Protein AF-A0A195FNZ6-F1 (afdb_monomer_lite)

Radius of gyration: 34.13 Å; chains: 1; bounding box: 67×28×94 Å

Sequence (87 aa):
MTADSLFETTSIPGHLAPTPERLERLLSKQTLEELYEVEEQPFARIMRERERERERERETELRDIFLSQDRRLRRSEAACPVNGCCI

pLDDT: mean 78.5, std 14.7, range [44.84, 96.75]

Organism: NCBI:txid34720

Foldseek 3Di:
DDDPPQWDDDPDPPDTHGDPVNVCVVCVPDPPCVVDVPDDDPVVVVVVVVVVVVVVVVVVVVVVVVVVVVVVVVVVVVVDPPPDDDD

Structure (mmCIF, N/CA/C/O backbone):
data_AF-A0A195FNZ6-F1
#
_entry.id   AF-A0A195FNZ6-F1
#
loop_
_atom_site.group_PDB
_atom_site.id
_atom_site.type_symbol
_atom_site.label_atom_id
_atom_site.label_alt_id
_atom_site.label_comp_id
_atom_site.label_asym_id
_atom_site.label_entity_id
_atom_site.label_seq_id
_atom_site.pdbx_PDB_ins_code
_atom_site.Cartn_x
_atom_site.Cartn_y
_atom_site.Cartn_z
_atom_site.occupancy
_atom_site.B_iso_or_equiv
_atom_site.auth_seq_id
_atom_site.auth_comp_id
_atom_site.auth_asym_id
_atom_site.auth_atom_id
_atom_site.pdbx_PDB_model_num
ATOM 1 N N . MET A 1 1 ? -47.442 9.532 27.135 1.00 44.84 1 MET A N 1
ATOM 2 C CA . MET A 1 1 ? -46.711 8.249 27.041 1.00 44.84 1 MET A CA 1
ATOM 3 C C . MET A 1 1 ? -46.353 8.117 25.575 1.00 44.84 1 MET A C 1
ATOM 5 O O . MET A 1 1 ? -47.278 8.112 24.787 1.00 44.84 1 MET A O 1
ATOM 9 N N . THR A 1 2 ? -45.121 8.263 25.113 1.00 49.31 2 THR A N 1
ATOM 10 C CA . THR A 1 2 ? -43.829 7.748 25.575 1.00 49.31 2 THR A CA 1
ATOM 11 C C . THR A 1 2 ? -42.751 8.775 25.209 1.00 49.31 2 THR A C 1
ATOM 13 O O . THR A 1 2 ? -42.646 9.163 24.051 1.00 49.31 2 THR A O 1
ATOM 16 N N . ALA A 1 3 ? -41.983 9.263 26.184 1.00 49.12 3 ALA A N 1
ATOM 17 C CA . ALA A 1 3 ? -40.712 9.907 25.871 1.00 49.12 3 ALA A CA 1
ATOM 18 C C . ALA A 1 3 ? -39.759 8.772 25.499 1.00 49.12 3 ALA A C 1
ATOM 20 O O . ALA A 1 3 ? -39.625 7.843 26.296 1.00 49.12 3 ALA A O 1
ATOM 21 N N . ASP A 1 4 ? -39.189 8.803 24.296 1.00 59.31 4 ASP A N 1
ATOM 22 C CA . ASP A 1 4 ? -38.265 7.780 23.808 1.00 59.31 4 ASP A CA 1
ATOM 23 C C . ASP A 1 4 ? -37.174 7.549 24.859 1.00 59.31 4 ASP A C 1
ATOM 25 O O . ASP A 1 4 ? -36.317 8.406 25.091 1.00 59.31 4 ASP A O 1
ATOM 29 N N . SER A 1 5 ? -37.261 6.422 25.571 1.00 69.19 5 SER A N 1
ATOM 30 C CA . SER A 1 5 ? -36.315 6.075 26.625 1.00 69.19 5 SER A CA 1
ATOM 31 C C . SER A 1 5 ? -35.005 5.735 25.944 1.00 69.19 5 SER A C 1
ATOM 33 O O . SER A 1 5 ? -34.787 4.617 25.508 1.00 69.19 5 SER A O 1
ATOM 35 N N . LEU A 1 6 ? -34.136 6.730 25.805 1.00 76.38 6 LEU A N 1
ATOM 36 C CA . LEU A 1 6 ? -32.856 6.616 25.111 1.00 76.38 6 LEU A CA 1
ATOM 37 C C . LEU A 1 6 ? -31.873 5.633 25.774 1.00 76.38 6 LEU A C 1
ATOM 39 O O . LEU A 1 6 ? -30.815 5.346 25.209 1.00 76.38 6 LEU A O 1
ATOM 43 N N . PHE A 1 7 ? -32.200 5.170 26.977 1.00 80.62 7 PHE A N 1
ATOM 44 C CA . PHE A 1 7 ? -31.426 4.223 27.755 1.00 80.62 7 PHE A CA 1
ATOM 45 C C . PHE A 1 7 ? -32.346 3.181 28.405 1.00 80.62 7 PHE A C 1
ATOM 47 O O . PHE A 1 7 ? -33.482 3.486 28.771 1.00 80.62 7 PHE A O 1
ATOM 54 N N . GLU A 1 8 ? -31.824 1.972 28.578 1.00 87.06 8 GLU A N 1
ATOM 55 C CA . GLU A 1 8 ? -32.450 0.840 29.260 1.00 87.06 8 GLU A CA 1
ATOM 56 C C . GLU A 1 8 ? -31.722 0.539 30.576 1.00 87.06 8 GLU A C 1
ATOM 58 O O . GLU A 1 8 ? -30.508 0.727 30.708 1.00 87.06 8 GLU A O 1
ATOM 63 N N . THR A 1 9 ? -32.468 0.073 31.578 1.00 84.62 9 THR A N 1
ATOM 64 C CA . THR A 1 9 ? -31.900 -0.372 32.854 1.00 84.62 9 THR A CA 1
ATOM 65 C C . THR A 1 9 ? -31.146 -1.677 32.661 1.00 84.62 9 THR A C 1
ATOM 67 O O . THR A 1 9 ? -31.705 -2.648 32.156 1.00 84.62 9 THR A O 1
ATOM 70 N N . THR A 1 10 ? -29.890 -1.719 33.094 1.00 79.75 10 THR A N 1
ATOM 71 C CA . THR A 1 10 ? -29.102 -2.956 33.061 1.00 79.75 10 THR A CA 1
ATOM 72 C C . THR A 1 10 ? -29.377 -3.817 34.295 1.00 79.75 10 THR A C 1
ATOM 74 O O . THR A 1 10 ? -29.964 -3.357 35.275 1.00 79.75 10 THR A O 1
ATOM 77 N N . SER A 1 11 ? -28.897 -5.064 34.289 1.00 85.06 11 SER A N 1
ATOM 78 C CA . SER A 1 11 ? -28.909 -5.939 35.470 1.00 85.06 11 SER A CA 1
ATOM 79 C C . SER A 1 11 ? -28.067 -5.406 36.639 1.00 85.06 11 SER A C 1
ATOM 81 O O . SER A 1 11 ? -28.113 -5.973 37.729 1.00 85.06 11 SER A O 1
ATOM 83 N N . ILE A 1 12 ? -27.283 -4.343 36.424 1.00 83.56 12 ILE A N 1
ATOM 84 C CA . ILE A 1 12 ? -26.474 -3.693 37.447 1.00 83.56 12 ILE A CA 1
ATOM 85 C C . ILE A 1 12 ? -27.240 -2.460 37.961 1.00 83.56 12 ILE A C 1
ATOM 87 O O . ILE A 1 12 ? -27.523 -1.541 37.184 1.00 83.56 12 ILE A O 1
ATOM 91 N N . PRO A 1 13 ? -27.573 -2.401 39.263 1.00 81.44 13 PRO A N 1
ATOM 92 C CA . PRO A 1 13 ? -28.283 -1.267 39.841 1.00 81.44 13 PRO A CA 1
ATOM 93 C C . PRO A 1 13 ? -27.537 0.048 39.598 1.00 81.44 13 PRO A C 1
ATOM 95 O O . PRO A 1 13 ? -26.331 0.136 39.812 1.00 81.44 13 PRO A O 1
ATOM 98 N N . GLY A 1 14 ? -28.258 1.077 39.155 1.00 80.25 14 GLY A N 1
ATOM 99 C CA . GLY A 1 14 ? -27.687 2.399 38.878 1.00 80.25 14 GLY A CA 1
ATOM 100 C C . GLY A 1 14 ? -26.977 2.533 37.527 1.00 80.25 14 GLY A C 1
ATOM 101 O O . GLY A 1 14 ? -26.602 3.646 37.166 1.00 80.25 14 GLY A O 1
ATOM 102 N N . HIS A 1 15 ? -26.840 1.452 36.752 1.00 78.25 15 HIS A N 1
ATOM 103 C CA . HIS A 1 15 ? -26.282 1.511 35.403 1.00 78.25 15 HIS A CA 1
ATOM 104 C C . HIS A 1 15 ? -27.372 1.480 34.332 1.00 78.25 15 HIS A C 1
ATOM 106 O O . HIS A 1 15 ? -28.242 0.602 34.306 1.00 78.25 15 HIS A O 1
ATOM 112 N N . LEU A 1 16 ? -27.266 2.437 33.413 1.00 85.00 16 LEU A N 1
ATOM 113 C CA . LEU A 1 16 ? -28.098 2.567 32.226 1.00 85.00 16 LEU A CA 1
ATOM 114 C C . LEU A 1 16 ? -27.251 2.269 30.985 1.00 85.00 16 LEU A C 1
ATOM 116 O O . LEU A 1 16 ? -26.175 2.846 30.823 1.00 85.00 16 LEU A O 1
ATOM 120 N N . ALA A 1 17 ? -27.732 1.383 30.116 1.00 84.00 17 ALA A N 1
ATOM 121 C CA . ALA A 1 17 ? -27.127 1.127 28.812 1.00 84.00 17 ALA A CA 1
ATOM 122 C C . ALA A 1 17 ? -27.909 1.875 27.723 1.00 84.00 17 ALA A C 1
ATOM 124 O O . ALA A 1 17 ? -29.119 2.052 27.864 1.00 84.00 17 ALA A O 1
ATOM 125 N N . PRO A 1 18 ? -27.263 2.348 26.644 1.00 85.12 18 PRO A N 1
ATOM 126 C CA . PRO A 1 18 ? -27.977 2.892 25.491 1.00 85.12 18 PRO A CA 1
ATOM 127 C C . PRO A 1 18 ? -28.916 1.836 24.904 1.00 85.12 18 PRO A C 1
ATOM 129 O O . PRO A 1 18 ? -28.552 0.660 24.872 1.00 85.12 18 PRO A O 1
ATOM 132 N N . THR A 1 19 ? -30.079 2.248 24.393 1.00 86.56 19 THR A N 1
ATOM 133 C CA . THR A 1 19 ? -30.924 1.311 23.638 1.00 86.56 19 THR A CA 1
ATOM 134 C C . THR A 1 19 ? -30.184 0.800 22.400 1.00 86.56 19 THR A C 1
ATOM 136 O O . THR A 1 19 ? -29.370 1.541 21.832 1.00 86.56 19 THR A O 1
ATOM 139 N N . PRO A 1 20 ? -30.475 -0.425 21.928 1.00 81.75 20 PRO A N 1
ATOM 140 C CA . PRO A 1 20 ? -29.911 -0.949 20.684 1.00 81.75 20 PRO A CA 1
ATOM 141 C C . PRO A 1 20 ? -30.112 0.017 19.508 1.00 81.75 20 PRO A C 1
ATOM 143 O O . PRO A 1 20 ? -29.176 0.317 18.779 1.00 81.75 20 PRO A O 1
ATOM 146 N N . GLU A 1 21 ? -31.293 0.627 19.407 1.00 81.06 21 GLU A N 1
ATOM 147 C CA . GLU A 1 21 ? -31.644 1.616 18.378 1.00 81.06 21 GLU A CA 1
ATOM 148 C C . GLU A 1 21 ? -30.796 2.897 18.470 1.00 81.06 21 GLU A C 1
ATOM 150 O O . GLU A 1 21 ? -30.418 3.497 17.460 1.00 81.06 21 GLU A O 1
ATOM 155 N N . ARG A 1 22 ? -30.474 3.346 19.692 1.00 82.12 22 ARG A N 1
ATOM 156 C CA . ARG A 1 22 ? -29.559 4.472 19.914 1.00 82.12 22 ARG A CA 1
ATOM 157 C C . ARG A 1 22 ? -28.125 4.080 19.574 1.00 82.12 22 ARG A C 1
ATOM 159 O O . ARG A 1 22 ? -27.407 4.903 19.011 1.00 82.12 22 ARG A O 1
ATOM 166 N N . LEU A 1 23 ? -27.713 2.862 19.915 1.00 79.44 23 LEU A N 1
ATOM 167 C CA . LEU A 1 23 ? -26.391 2.330 19.607 1.00 79.44 23 LEU A CA 1
ATOM 168 C C . LEU A 1 23 ? -26.188 2.228 18.091 1.00 79.44 23 LEU A C 1
ATOM 170 O O . LEU A 1 23 ? -25.195 2.734 17.580 1.00 79.44 23 LEU A O 1
ATOM 174 N N . GLU A 1 24 ? -27.163 1.688 17.363 1.00 81.00 24 GLU A N 1
ATOM 175 C CA . GLU A 1 24 ? -27.161 1.615 15.900 1.00 81.00 24 GLU A CA 1
ATOM 176 C C . GLU A 1 24 ? -27.045 3.003 15.264 1.00 81.00 24 GLU A C 1
ATOM 178 O O . GLU A 1 24 ? -26.218 3.200 14.381 1.00 81.00 24 GLU A O 1
ATOM 183 N N . ARG A 1 25 ? -27.784 4.004 15.764 1.00 78.50 25 ARG A N 1
ATOM 184 C CA . ARG A 1 25 ? -27.686 5.403 15.297 1.00 78.50 25 ARG A CA 1
ATOM 185 C C . ARG A 1 25 ? -26.364 6.093 15.642 1.00 78.50 25 ARG A C 1
ATOM 187 O O . ARG A 1 25 ? -26.032 7.100 15.019 1.00 78.50 25 ARG A O 1
ATOM 194 N N . LEU A 1 26 ? -25.664 5.649 16.686 1.00 72.31 26 LEU A N 1
ATOM 195 C CA . LEU A 1 26 ? -24.338 6.159 17.048 1.00 72.31 26 LEU A CA 1
ATOM 196 C C . LEU A 1 26 ? -23.266 5.537 16.152 1.00 72.31 26 LEU A C 1
ATOM 198 O O . LEU A 1 26 ? -22.416 6.256 15.639 1.00 72.31 26 LEU A O 1
ATOM 202 N N . LEU A 1 27 ? -23.360 4.228 15.915 1.00 74.56 27 LEU A N 1
ATOM 203 C CA . LEU A 1 27 ? -22.468 3.486 15.026 1.00 74.56 27 LEU A CA 1
ATOM 204 C C . LEU A 1 27 ? -22.686 3.843 13.551 1.00 74.56 27 LEU A C 1
ATOM 206 O O . LEU A 1 27 ? -21.745 3.822 12.770 1.00 74.56 27 LEU A O 1
ATOM 210 N N . SER A 1 28 ? -23.902 4.227 13.161 1.00 74.75 28 SER A N 1
ATOM 211 C CA . SER A 1 28 ? -24.208 4.638 11.789 1.00 74.75 28 SER A CA 1
ATOM 212 C C . SER A 1 28 ? -23.656 6.016 11.421 1.00 74.75 28 SER A C 1
ATOM 214 O O . SER A 1 28 ? -23.784 6.422 10.269 1.00 74.75 28 SER A O 1
ATOM 216 N N . LYS A 1 29 ? -23.154 6.796 12.390 1.00 69.81 29 LYS A N 1
ATOM 217 C CA . LYS A 1 29 ? -22.774 8.194 12.155 1.00 69.81 29 LYS A CA 1
ATOM 218 C C . LYS A 1 29 ? -21.350 8.381 11.651 1.00 69.81 29 LYS A C 1
ATOM 220 O O . LYS A 1 29 ? -21.119 9.433 11.070 1.00 69.81 29 LYS A O 1
ATOM 225 N N . GLN A 1 30 ? -20.454 7.410 11.815 1.00 64.00 30 GLN A N 1
ATOM 226 C CA . GLN A 1 30 ? -19.088 7.434 11.275 1.00 64.00 30 GLN A CA 1
ATOM 227 C C . GLN A 1 30 ? -18.567 6.002 11.136 1.00 64.00 30 GLN A C 1
ATOM 229 O O . GLN A 1 30 ? -18.920 5.138 11.942 1.00 64.00 30 GLN A O 1
ATOM 234 N N . THR A 1 31 ? -17.737 5.735 10.128 1.00 68.31 31 THR A N 1
ATOM 235 C CA . THR A 1 31 ? -17.060 4.434 10.031 1.00 68.31 31 THR A CA 1
ATOM 236 C C . THR A 1 31 ? -16.041 4.298 11.165 1.00 68.31 31 THR A C 1
ATOM 238 O O . THR A 1 31 ? -15.499 5.284 11.667 1.00 68.31 31 THR A O 1
ATOM 241 N N . LEU A 1 32 ? -15.765 3.065 11.603 1.00 61.56 32 LEU A N 1
ATOM 242 C CA . LEU A 1 32 ? -14.756 2.804 12.640 1.00 61.56 32 LEU A CA 1
ATOM 243 C C . LEU A 1 32 ? -13.373 3.369 12.263 1.00 61.56 32 LEU A C 1
ATOM 245 O O . LEU A 1 32 ? -12.633 3.781 13.149 1.00 61.56 32 LEU A O 1
ATOM 249 N N . GLU A 1 33 ? -13.048 3.437 10.969 1.00 62.84 33 GLU A N 1
ATOM 250 C CA . GLU A 1 33 ? -11.809 4.041 10.455 1.00 62.84 33 GLU A CA 1
ATOM 251 C C . GLU A 1 33 ? -11.761 5.573 10.578 1.00 62.84 33 GLU A C 1
ATOM 253 O O . GLU A 1 33 ? -10.680 6.148 10.581 1.00 62.84 33 GLU A O 1
ATOM 258 N N . GLU A 1 34 ? -12.907 6.248 10.677 1.00 64.50 34 GLU A N 1
ATOM 259 C CA . GLU A 1 34 ? -12.980 7.689 10.960 1.00 64.50 34 GLU A CA 1
ATOM 260 C C . GLU A 1 34 ? -12.974 7.963 12.471 1.00 64.50 34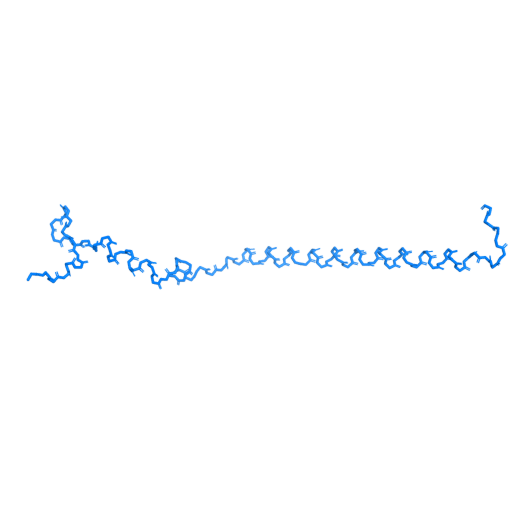 GLU A C 1
ATOM 262 O O . GLU A 1 34 ? -12.426 8.966 12.922 1.00 64.50 34 GLU A O 1
ATOM 267 N N . LEU A 1 35 ? -13.570 7.063 13.264 1.00 65.69 35 LEU A N 1
ATOM 268 C CA . LEU A 1 35 ? -13.592 7.143 14.732 1.00 65.69 35 LEU A CA 1
ATOM 269 C C . LEU A 1 35 ? -12.222 6.866 15.361 1.00 65.69 35 LEU A C 1
ATOM 271 O O . LEU A 1 35 ? -11.911 7.386 16.434 1.00 65.69 35 LEU A O 1
ATOM 275 N N . TYR A 1 36 ? -11.412 6.049 14.697 1.00 58.88 36 TYR A N 1
ATOM 276 C CA . TYR A 1 36 ? -10.014 5.836 15.020 1.00 58.88 36 TYR A CA 1
ATOM 277 C C . TYR A 1 36 ? -9.211 6.298 13.813 1.00 58.88 36 TYR A C 1
ATOM 279 O O . TYR A 1 36 ? -9.105 5.546 12.851 1.00 58.88 36 TYR A O 1
ATOM 287 N N . GLU A 1 37 ? -8.643 7.506 13.859 1.00 62.59 37 GLU A N 1
ATOM 288 C CA . GLU A 1 37 ? -7.633 7.974 12.900 1.00 62.59 37 GLU A CA 1
ATOM 289 C C . GLU A 1 37 ? -6.397 7.057 12.985 1.00 62.59 37 GLU A C 1
ATOM 291 O O . GLU A 1 37 ? -5.380 7.383 13.599 1.00 62.59 37 GLU A O 1
ATOM 296 N N . VAL A 1 38 ? -6.502 5.842 12.441 1.00 67.69 38 VAL A N 1
ATOM 297 C CA . VAL A 1 38 ? -5.410 4.878 12.422 1.00 67.69 38 VAL A CA 1
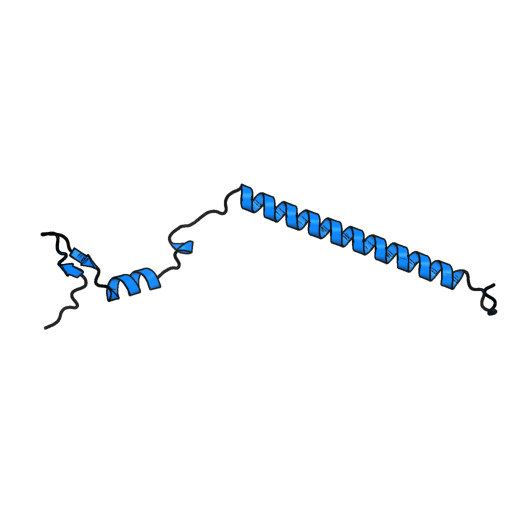ATOM 298 C C . VAL A 1 38 ? -4.470 5.336 11.326 1.00 67.69 38 VAL A C 1
ATOM 300 O O . VAL A 1 38 ? -4.630 5.001 10.151 1.00 67.69 38 VAL A O 1
ATOM 303 N N . GLU A 1 39 ? -3.491 6.141 11.726 1.00 72.12 39 GLU A N 1
ATOM 304 C CA . GLU A 1 39 ? -2.370 6.482 10.871 1.00 72.12 39 GLU A CA 1
ATOM 305 C C . GLU A 1 39 ? -1.732 5.185 10.362 1.00 72.12 39 GLU A C 1
ATOM 307 O O . GLU A 1 39 ? -1.469 4.242 11.121 1.00 72.12 39 GLU A O 1
ATOM 312 N N . GLU A 1 40 ? -1.530 5.113 9.047 1.00 72.12 40 GLU A N 1
ATOM 313 C CA . GLU A 1 40 ? -0.889 3.960 8.439 1.00 72.12 40 GLU A CA 1
ATOM 314 C C . GLU A 1 40 ? 0.473 3.742 9.101 1.00 72.12 40 GLU A C 1
ATOM 316 O O . GLU A 1 40 ? 1.289 4.662 9.192 1.00 72.12 40 GLU A O 1
ATOM 321 N N . GLN A 1 41 ? 0.734 2.510 9.551 1.00 82.00 41 GLN A N 1
ATOM 322 C CA . GLN A 1 41 ? 2.012 2.213 10.180 1.00 82.00 41 GLN A CA 1
ATOM 323 C C . GLN A 1 41 ? 3.159 2.586 9.232 1.00 82.00 41 GLN A C 1
ATOM 325 O O . GLN A 1 41 ? 3.133 2.175 8.066 1.00 82.00 41 GLN A O 1
ATOM 330 N N . PRO A 1 42 ? 4.208 3.275 9.718 1.00 83.56 42 PRO A N 1
ATOM 331 C CA . PRO A 1 42 ? 5.325 3.703 8.878 1.00 83.56 42 PRO A CA 1
ATOM 332 C C . PRO A 1 42 ? 5.917 2.567 8.031 1.00 83.56 42 PRO A C 1
ATOM 334 O O . PRO A 1 42 ? 6.294 2.771 6.880 1.00 83.56 42 PRO A O 1
ATOM 337 N N . PHE A 1 43 ? 5.933 1.341 8.565 1.00 85.31 43 PHE A N 1
ATOM 338 C CA . PHE A 1 43 ? 6.388 0.153 7.846 1.00 85.31 43 PHE A CA 1
ATOM 339 C C . PHE A 1 43 ? 5.512 -0.206 6.633 1.00 85.31 43 PHE A C 1
ATOM 341 O O . PHE A 1 43 ? 6.046 -0.486 5.562 1.00 85.31 43 PHE A O 1
ATOM 348 N N . ALA A 1 44 ? 4.183 -0.177 6.770 1.00 86.62 44 ALA A N 1
ATOM 349 C CA . ALA A 1 44 ? 3.267 -0.497 5.673 1.00 86.62 44 ALA A CA 1
ATOM 350 C C . ALA A 1 44 ? 3.427 0.498 4.513 1.00 86.62 44 ALA A C 1
ATOM 352 O O . ALA A 1 44 ? 3.505 0.092 3.350 1.00 86.62 44 ALA A O 1
ATOM 353 N N . ARG A 1 45 ? 3.615 1.779 4.847 1.00 85.94 45 ARG A N 1
ATOM 354 C CA . ARG A 1 45 ? 3.883 2.832 3.868 1.00 85.94 45 ARG A CA 1
ATOM 355 C C . ARG A 1 45 ? 5.177 2.584 3.089 1.00 85.94 45 ARG A C 1
ATOM 357 O O . ARG A 1 45 ? 5.158 2.605 1.860 1.00 85.94 45 ARG A O 1
ATOM 364 N N . ILE A 1 46 ? 6.277 2.291 3.787 1.00 91.44 46 ILE A N 1
ATOM 365 C CA . ILE A 1 46 ? 7.580 2.005 3.159 1.00 91.44 46 ILE A CA 1
ATOM 366 C C . ILE A 1 46 ? 7.486 0.785 2.233 1.00 91.44 46 ILE A C 1
ATOM 368 O O . ILE A 1 46 ? 8.042 0.788 1.134 1.00 91.44 46 ILE A O 1
ATOM 372 N N . MET A 1 47 ? 6.763 -0.260 2.645 1.00 93.50 47 MET A N 1
ATOM 373 C CA . MET A 1 47 ? 6.596 -1.464 1.828 1.00 93.50 47 MET A CA 1
ATOM 374 C C . MET A 1 47 ? 5.841 -1.181 0.524 1.00 93.50 47 MET A C 1
ATOM 376 O O . MET A 1 47 ? 6.266 -1.655 -0.530 1.00 93.50 47 MET A O 1
ATOM 380 N N . ARG A 1 48 ? 4.787 -0.356 0.569 1.00 88.56 48 ARG A N 1
ATOM 381 C CA . ARG A 1 48 ? 4.043 0.069 -0.629 1.00 88.56 48 ARG A CA 1
ATOM 382 C C . ARG A 1 48 ? 4.881 0.941 -1.559 1.00 88.56 48 ARG A C 1
ATOM 384 O O . ARG A 1 48 ? 4.813 0.784 -2.775 1.00 88.56 48 ARG A O 1
ATOM 391 N N . GLU A 1 49 ? 5.668 1.869 -1.015 1.00 92.38 49 GLU A N 1
ATOM 392 C CA . GLU A 1 49 ? 6.573 2.702 -1.821 1.00 92.38 49 GLU A CA 1
ATOM 393 C C . GLU A 1 49 ? 7.610 1.837 -2.551 1.00 92.38 49 GLU A C 1
ATOM 395 O O . GLU A 1 49 ? 7.800 1.988 -3.757 1.00 92.38 49 GLU A O 1
ATOM 400 N N . ARG A 1 50 ? 8.181 0.845 -1.861 1.00 94.88 50 ARG A N 1
ATOM 401 C CA . ARG A 1 50 ? 9.132 -0.105 -2.448 1.00 94.88 50 ARG A CA 1
ATOM 402 C C . ARG A 1 50 ? 8.512 -1.000 -3.524 1.00 94.88 50 ARG A C 1
ATOM 404 O O . ARG A 1 50 ? 9.178 -1.332 -4.502 1.00 94.88 50 ARG A O 1
ATOM 411 N N . GLU A 1 51 ? 7.260 -1.424 -3.357 1.00 94.94 51 GLU A N 1
ATOM 412 C CA . GLU A 1 51 ? 6.536 -2.146 -4.413 1.00 94.94 51 GLU A CA 1
ATOM 413 C C . GLU A 1 51 ? 6.360 -1.285 -5.663 1.00 94.94 51 GLU A C 1
ATOM 415 O O . GLU A 1 51 ? 6.673 -1.743 -6.760 1.00 94.94 51 GLU A O 1
ATOM 420 N N . ARG A 1 52 ? 5.968 -0.017 -5.497 1.00 95.62 52 ARG A N 1
ATOM 421 C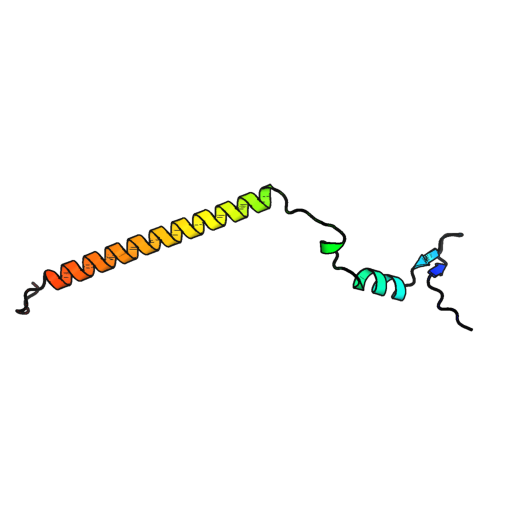 CA . ARG A 1 52 ? 5.824 0.925 -6.617 1.00 95.62 52 ARG A CA 1
ATOM 422 C C . ARG A 1 52 ? 7.142 1.171 -7.348 1.00 95.62 52 ARG A C 1
ATOM 424 O O . ARG A 1 52 ? 7.142 1.296 -8.569 1.00 95.62 52 ARG A O 1
ATOM 431 N N . GLU A 1 53 ? 8.263 1.252 -6.633 1.00 96.38 53 GLU A N 1
ATOM 432 C CA . GLU A 1 53 ? 9.586 1.368 -7.264 1.00 96.38 53 GLU A CA 1
ATOM 433 C C . GLU A 1 53 ? 9.909 0.145 -8.124 1.00 96.38 53 GLU A C 1
ATOM 435 O O . GLU A 1 53 ? 10.271 0.298 -9.288 1.00 96.38 53 GLU A O 1
ATOM 440 N N . ARG A 1 54 ? 9.680 -1.066 -7.603 1.00 96.25 54 ARG A N 1
ATOM 441 C CA . ARG A 1 54 ? 9.892 -2.312 -8.358 1.00 96.25 54 ARG A CA 1
ATOM 442 C C . ARG A 1 54 ? 8.998 -2.414 -9.589 1.00 96.25 54 ARG A C 1
ATOM 444 O O . ARG A 1 54 ? 9.429 -2.944 -10.609 1.00 96.25 54 ARG A O 1
ATOM 451 N N . GLU A 1 55 ? 7.754 -1.950 -9.505 1.00 96.75 55 GLU A N 1
ATOM 452 C CA . GLU A 1 55 ? 6.857 -1.904 -10.664 1.00 96.75 55 GLU A CA 1
ATOM 453 C C . GLU A 1 55 ? 7.393 -0.973 -11.752 1.00 96.75 55 GLU A C 1
ATOM 455 O O . GLU A 1 55 ? 7.446 -1.373 -12.913 1.00 96.75 55 GLU A O 1
ATOM 460 N N . ARG A 1 56 ? 7.871 0.221 -11.378 1.00 96.38 56 ARG A N 1
ATOM 461 C CA . ARG A 1 56 ? 8.495 1.160 -12.323 1.00 96.38 56 ARG A CA 1
ATOM 462 C C . ARG A 1 56 ? 9.753 0.577 -12.956 1.00 96.38 56 ARG A C 1
ATOM 464 O O . ARG A 1 56 ? 9.926 0.696 -14.164 1.00 96.38 56 ARG A O 1
ATOM 471 N N . GLU A 1 57 ? 10.611 -0.069 -12.167 1.00 95.94 57 GLU A N 1
ATOM 472 C CA . GLU A 1 57 ? 11.815 -0.738 -12.676 1.00 95.94 57 GLU A CA 1
ATOM 473 C C . GLU A 1 57 ? 11.454 -1.814 -13.708 1.00 95.94 57 GLU A C 1
ATOM 475 O O . GLU A 1 57 ? 11.996 -1.818 -14.815 1.00 95.94 57 GLU A O 1
ATOM 480 N N . ARG A 1 58 ? 10.472 -2.670 -13.401 1.00 96.00 58 ARG A N 1
ATOM 481 C CA . ARG A 1 58 ? 9.969 -3.685 -14.341 1.00 96.00 58 ARG A CA 1
ATOM 482 C C . ARG A 1 58 ? 9.390 -3.066 -15.607 1.00 96.00 58 ARG A C 1
ATOM 484 O O . ARG A 1 58 ? 9.628 -3.574 -16.698 1.00 96.00 58 ARG A O 1
ATOM 491 N N . GLU A 1 59 ? 8.637 -1.978 -15.483 1.00 95.62 59 GLU A N 1
ATOM 492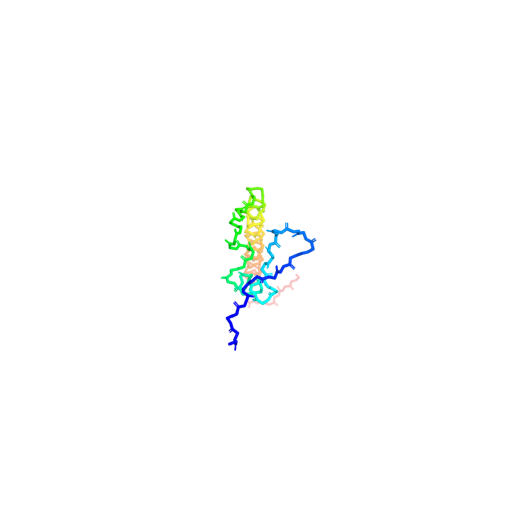 C CA . GLU A 1 59 ? 8.080 -1.269 -16.635 1.00 95.62 59 GLU A CA 1
ATOM 493 C C . GLU A 1 59 ? 9.194 -0.712 -17.534 1.00 95.62 59 GLU A C 1
ATOM 495 O O . GLU A 1 59 ? 9.148 -0.876 -18.755 1.00 95.62 59 GLU A O 1
ATOM 500 N N . THR A 1 60 ? 10.234 -0.115 -16.942 1.00 95.56 60 THR A N 1
ATOM 501 C CA . THR A 1 60 ? 11.399 0.367 -17.696 1.00 95.56 60 THR A CA 1
ATOM 502 C C . THR A 1 60 ? 12.168 -0.767 -18.366 1.00 95.56 60 THR A C 1
ATOM 504 O O . THR A 1 60 ? 12.504 -0.652 -19.543 1.00 95.56 60 THR A O 1
ATOM 507 N N . GLU A 1 61 ? 12.371 -1.890 -17.676 1.00 96.50 61 GLU A N 1
ATOM 508 C CA . GLU A 1 61 ? 13.037 -3.069 -18.231 1.00 96.50 61 GLU A CA 1
ATOM 509 C C . GLU A 1 61 ? 12.265 -3.632 -19.433 1.00 96.50 61 GLU A C 1
ATOM 511 O O . GLU A 1 61 ? 12.838 -3.862 -20.501 1.00 96.50 61 GLU A O 1
ATOM 516 N N . LEU A 1 62 ? 10.945 -3.792 -19.301 1.00 96.06 62 LEU A N 1
ATOM 517 C CA . LEU A 1 62 ? 10.087 -4.247 -20.397 1.00 96.06 62 LEU A CA 1
ATOM 518 C C . LEU A 1 62 ? 10.128 -3.282 -21.585 1.00 96.06 62 LEU A C 1
ATOM 520 O O . LEU A 1 62 ? 10.193 -3.718 -22.739 1.00 96.06 62 LEU A O 1
ATOM 524 N N . ARG A 1 63 ? 10.132 -1.974 -21.317 1.00 95.88 63 ARG A N 1
ATOM 525 C CA . ARG A 1 63 ? 10.248 -0.944 -22.352 1.00 95.88 63 ARG A CA 1
ATOM 526 C C . ARG A 1 63 ? 11.579 -1.038 -23.097 1.00 95.88 63 ARG A C 1
ATOM 528 O O . ARG A 1 63 ? 11.587 -0.957 -24.326 1.00 95.88 63 ARG A O 1
ATOM 535 N N . ASP A 1 64 ? 12.681 -1.253 -22.391 1.00 96.31 64 ASP A N 1
ATOM 536 C CA . ASP A 1 64 ? 14.009 -1.393 -22.993 1.00 96.31 64 ASP A CA 1
ATOM 537 C C . ASP A 1 64 ? 14.130 -2.671 -23.828 1.00 96.31 64 ASP A C 1
ATOM 539 O O . ASP A 1 64 ? 14.672 -2.640 -24.940 1.00 96.31 64 ASP A O 1
ATOM 543 N N . ILE A 1 65 ? 13.569 -3.785 -23.348 1.00 96.75 65 ILE A N 1
ATOM 544 C CA . ILE A 1 65 ? 13.474 -5.035 -24.112 1.00 96.75 65 ILE A CA 1
ATOM 545 C C . ILE A 1 65 ? 12.705 -4.799 -25.414 1.00 96.75 65 ILE A C 1
ATOM 547 O O . ILE A 1 65 ? 13.180 -5.184 -26.487 1.00 96.75 65 ILE A O 1
ATOM 551 N N . PHE A 1 66 ? 11.552 -4.134 -25.339 1.00 96.00 66 PHE A N 1
ATOM 552 C CA . PHE A 1 66 ? 10.731 -3.833 -26.508 1.00 96.00 66 PHE A CA 1
ATOM 553 C C . PHE A 1 66 ? 11.473 -2.948 -27.520 1.00 96.00 66 PHE A C 1
ATOM 555 O O . PHE A 1 66 ? 11.538 -3.274 -28.705 1.00 96.00 66 PHE A O 1
ATOM 562 N N . LEU A 1 67 ? 12.118 -1.871 -27.058 1.00 93.81 67 LEU A N 1
ATOM 563 C CA . LEU A 1 67 ? 12.924 -0.991 -27.913 1.00 93.81 67 LEU A CA 1
ATOM 564 C C . LEU A 1 67 ? 14.110 -1.727 -28.551 1.00 93.81 67 LEU A C 1
ATOM 566 O O . LEU A 1 67 ? 14.458 -1.474 -29.706 1.00 93.81 67 LEU A O 1
ATOM 570 N N . SER A 1 68 ? 14.739 -2.644 -27.815 1.00 92.69 68 SER A N 1
ATOM 571 C CA . SER A 1 68 ? 15.816 -3.493 -28.328 1.00 92.69 68 SER A CA 1
ATOM 572 C C . SER A 1 68 ? 15.317 -4.437 -29.426 1.00 92.69 68 SER A C 1
ATOM 574 O O . SER A 1 68 ? 15.982 -4.574 -30.455 1.00 92.69 68 SER A O 1
ATOM 576 N N . GLN A 1 69 ? 14.135 -5.042 -29.260 1.00 92.50 69 GLN A N 1
ATOM 577 C CA . GLN A 1 69 ? 13.504 -5.866 -30.296 1.00 92.50 69 GLN A CA 1
ATOM 578 C C . GLN A 1 69 ? 13.137 -5.051 -31.539 1.00 92.50 69 GLN A C 1
ATOM 580 O O . GLN A 1 69 ? 13.510 -5.457 -32.637 1.00 92.50 69 GLN A O 1
ATOM 585 N N . ASP A 1 70 ? 12.504 -3.884 -31.387 1.00 90.50 70 ASP A N 1
ATOM 586 C CA . ASP A 1 70 ? 12.160 -3.003 -32.515 1.00 90.50 70 ASP A CA 1
ATOM 587 C C . ASP A 1 70 ? 13.421 -2.594 -33.298 1.00 90.50 70 ASP A C 1
ATOM 589 O O . ASP A 1 70 ? 13.490 -2.715 -34.521 1.00 90.50 70 ASP A O 1
ATOM 593 N N . ARG A 1 71 ? 14.507 -2.230 -32.599 1.00 88.75 71 ARG A N 1
ATOM 594 C CA . ARG A 1 71 ? 15.804 -1.956 -33.244 1.00 88.75 71 ARG A CA 1
AT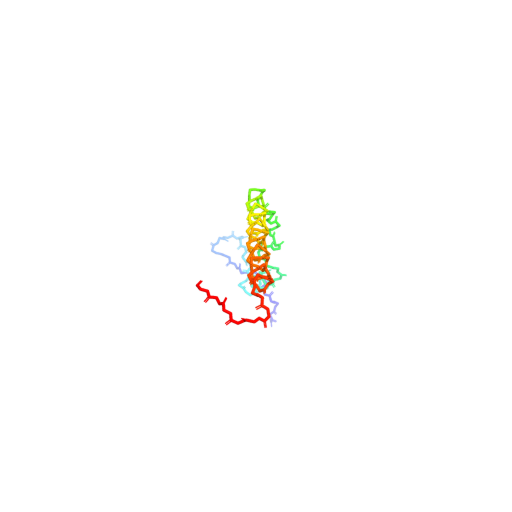OM 595 C C . ARG A 1 71 ? 16.357 -3.159 -34.008 1.00 88.75 71 ARG A C 1
ATOM 597 O O . ARG A 1 71 ? 16.956 -2.965 -35.065 1.00 88.75 71 ARG A O 1
ATOM 604 N N . ARG A 1 72 ? 16.214 -4.382 -33.484 1.00 86.94 72 ARG A N 1
ATOM 605 C CA . ARG A 1 72 ? 16.650 -5.607 -34.180 1.00 86.94 72 ARG A CA 1
ATOM 606 C C . ARG A 1 72 ? 15.810 -5.861 -35.429 1.00 86.94 72 ARG A C 1
ATOM 608 O O . ARG A 1 72 ? 16.401 -6.111 -36.472 1.00 86.94 72 ARG A O 1
ATOM 615 N N . LEU A 1 73 ? 14.487 -5.725 -35.336 1.00 85.44 73 LEU A N 1
ATOM 616 C CA . LEU A 1 73 ? 13.562 -5.898 -36.460 1.00 85.44 73 LEU A CA 1
ATOM 617 C C . LEU A 1 73 ? 13.852 -4.898 -37.583 1.00 85.44 73 LEU A C 1
ATOM 619 O O . LEU A 1 73 ? 14.090 -5.301 -38.721 1.00 85.44 73 LEU A O 1
ATOM 623 N N . ARG A 1 74 ? 13.988 -3.609 -37.251 1.00 81.88 74 ARG A N 1
ATOM 624 C CA . ARG A 1 74 ? 14.371 -2.575 -38.227 1.00 81.88 74 ARG A CA 1
ATOM 625 C C . ARG A 1 74 ? 15.739 -2.831 -38.858 1.00 81.88 74 ARG A C 1
ATOM 627 O O . ARG A 1 74 ? 15.934 -2.555 -40.037 1.00 81.88 74 ARG A O 1
ATOM 634 N N . ARG A 1 75 ? 16.705 -3.358 -38.093 1.00 77.56 75 ARG A N 1
ATOM 635 C CA . ARG A 1 75 ? 18.012 -3.762 -38.641 1.00 77.56 75 ARG A CA 1
ATOM 636 C C . ARG A 1 75 ? 17.891 -4.946 -39.597 1.00 77.56 75 ARG A C 1
ATOM 638 O O . ARG A 1 75 ? 18.559 -4.920 -40.621 1.00 77.56 75 ARG A O 1
ATOM 645 N N . SER A 1 76 ? 17.068 -5.952 -39.296 1.00 72.81 76 SER A N 1
ATOM 646 C CA . SER A 1 76 ? 16.828 -7.070 -40.220 1.00 72.81 76 SER A CA 1
ATOM 647 C C . SER A 1 76 ? 16.087 -6.643 -41.487 1.00 72.81 76 SER A C 1
ATOM 649 O O . SER A 1 76 ? 16.443 -7.100 -42.567 1.00 72.81 76 SER A O 1
ATOM 651 N N . GLU A 1 77 ? 15.124 -5.724 -41.387 1.00 67.56 77 GLU A N 1
ATOM 652 C CA . GLU A 1 77 ? 14.423 -5.162 -42.549 1.00 67.56 77 GLU A CA 1
ATOM 653 C C . GLU A 1 77 ? 15.367 -4.337 -43.432 1.00 67.56 77 GLU A C 1
ATOM 655 O O . GLU A 1 77 ? 15.382 -4.509 -44.647 1.00 67.56 77 GLU A O 1
ATOM 660 N N . ALA A 1 78 ? 16.223 -3.502 -42.832 1.00 65.12 78 ALA A N 1
ATOM 661 C CA . ALA A 1 78 ? 17.235 -2.736 -43.561 1.00 65.12 78 ALA A CA 1
ATOM 662 C C . ALA A 1 78 ? 18.373 -3.606 -44.133 1.00 65.12 78 ALA A C 1
ATOM 664 O O . ALA A 1 78 ? 19.067 -3.181 -45.055 1.00 65.12 78 ALA A O 1
ATOM 665 N N . ALA A 1 79 ? 18.584 -4.806 -43.584 1.00 61.53 79 ALA A N 1
ATOM 666 C CA . ALA A 1 79 ? 19.563 -5.775 -44.070 1.00 61.53 79 ALA A CA 1
ATOM 667 C C . ALA A 1 79 ? 19.024 -6.670 -45.199 1.00 61.53 79 ALA A C 1
ATOM 669 O O . ALA A 1 79 ? 19.812 -7.388 -45.811 1.00 61.53 79 ALA A O 1
ATOM 670 N N . CYS A 1 80 ? 17.721 -6.622 -45.502 1.00 56.19 80 CYS A N 1
ATOM 671 C CA . CYS A 1 80 ? 17.158 -7.262 -46.687 1.00 56.19 80 CYS A CA 1
ATOM 672 C C . CYS A 1 80 ? 17.340 -6.319 -47.889 1.00 56.19 80 CYS A C 1
ATOM 674 O O . CYS A 1 80 ? 16.629 -5.315 -47.985 1.00 56.19 80 CYS A O 1
ATOM 676 N N . PRO A 1 81 ? 18.270 -6.581 -48.827 1.00 55.38 81 PRO A N 1
ATOM 677 C CA . PRO A 1 81 ? 18.330 -5.793 -50.046 1.00 55.38 81 PRO A CA 1
ATOM 678 C C . PRO A 1 81 ? 17.035 -6.013 -50.834 1.00 55.38 81 PRO A C 1
ATOM 680 O O . PRO A 1 81 ? 16.480 -7.111 -50.850 1.00 55.38 81 PRO A O 1
ATOM 683 N N . VAL A 1 82 ? 16.589 -4.968 -51.532 1.00 55.69 82 VAL A N 1
ATOM 684 C CA . VAL A 1 82 ? 15.338 -4.860 -52.314 1.00 55.69 82 VAL A CA 1
ATOM 685 C C . VAL A 1 82 ? 15.218 -5.898 -53.463 1.00 55.69 82 VAL A C 1
ATOM 687 O O . VAL A 1 82 ? 14.320 -5.817 -54.285 1.00 55.69 82 VAL A O 1
ATOM 690 N N . ASN A 1 83 ? 16.060 -6.937 -53.499 1.00 54.53 83 ASN A N 1
ATOM 691 C CA . ASN A 1 83 ? 16.036 -8.047 -54.455 1.00 54.53 83 ASN A CA 1
ATOM 692 C C . ASN A 1 83 ? 16.100 -9.439 -53.780 1.00 54.53 83 ASN A C 1
ATOM 694 O O . ASN A 1 83 ? 16.869 -10.300 -54.194 1.00 54.53 83 ASN A O 1
ATOM 698 N N . GLY A 1 84 ? 15.293 -9.667 -52.742 1.00 52.84 84 GLY A N 1
ATOM 699 C CA . GLY A 1 84 ? 14.587 -10.946 -52.554 1.00 52.84 84 GLY A CA 1
ATOM 700 C C . GLY A 1 84 ? 15.374 -12.260 -52.412 1.00 52.84 84 GLY A C 1
ATOM 701 O O . GLY A 1 84 ? 14.811 -13.297 -52.747 1.00 52.84 84 GLY A O 1
ATOM 702 N N . CYS A 1 85 ? 16.601 -12.276 -51.890 1.00 51.59 85 CYS A N 1
ATOM 703 C CA . CYS A 1 85 ? 17.265 -13.528 -51.500 1.00 51.59 85 CYS A CA 1
ATOM 704 C C . CYS A 1 85 ? 17.809 -13.435 -50.073 1.00 51.59 85 CYS A C 1
ATOM 706 O O . CYS A 1 85 ? 18.854 -12.830 -49.840 1.00 51.59 85 CYS A O 1
ATOM 708 N N . CYS A 1 86 ? 17.112 -14.075 -49.136 1.00 51.84 86 CYS A N 1
ATOM 709 C CA . CYS A 1 86 ? 17.680 -14.482 -47.854 1.00 51.84 86 CYS A CA 1
ATOM 710 C C . CYS A 1 86 ? 18.143 -15.937 -48.018 1.00 51.84 86 CYS A C 1
ATOM 712 O O . CYS A 1 86 ? 17.315 -16.787 -48.351 1.00 51.84 86 CYS A O 1
ATOM 714 N N . ILE A 1 87 ? 19.444 -16.202 -47.855 1.00 47.75 87 ILE A N 1
ATOM 715 C CA . ILE A 1 87 ? 19.997 -17.565 -47.737 1.00 47.75 87 ILE A CA 1
ATOM 716 C C . ILE A 1 87 ? 19.900 -17.990 -46.274 1.00 47.75 87 ILE A C 1
ATOM 718 O O . ILE A 1 87 ? 20.223 -17.136 -45.416 1.00 47.75 87 ILE A O 1
#

Seconda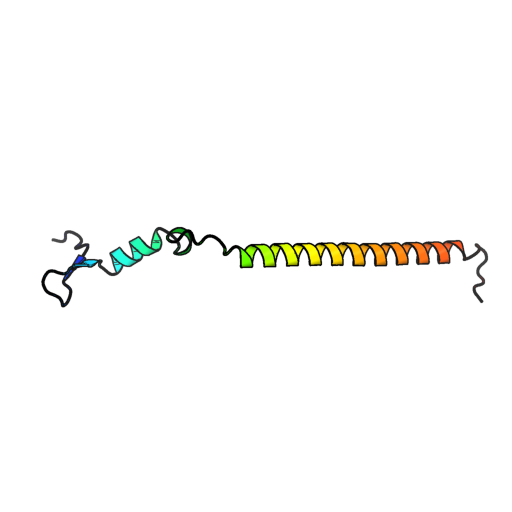ry structure (DSSP, 8-state):
------EEE-SSTT-EEEPHHHHHHHHTTS-HHHHTT-PPPHHHHHHHHHHHHHHHHHHHHHHHHHHHHHHHHHHHHHTS-SS----